Protein AF-A0A4Q3DC47-F1 (afdb_monomer_lite)

pLDDT: mean 79.33, std 19.93, range [39.47, 95.88]

Radius of gyration: 25.11 Å; chains: 1; bounding box: 55×31×74 Å

Sequence (112 aa):
MQLLSSIALAAALVTAPAAFAQTAPQTAPSTAQTAATVSDAEISQFATAAVAAGKINADAAVPAAEKTAKIVEAITATGLTAERFNQIAQAVQADPALEKRVQDAAKQLPAG

Foldseek 3Di:
DDDDDDDDDDDDDDPDPDDDDDDDPPPPPDLQVLLVPQDLLNLLLLLQLVVQLVVLVPDPVRDPVCSVVSSQVSSVVSVHHPVNSVSLVSSLVVDVVSVVSSVVSNVVPPPD

Structure (mmCIF, N/CA/C/O backbone):
data_AF-A0A4Q3DC47-F1
#
_entry.id   AF-A0A4Q3DC47-F1
#
loop_
_atom_site.group_PDB
_atom_site.id
_atom_site.type_symbol
_atom_site.label_atom_id
_atom_site.label_alt_id
_atom_site.label_comp_id
_atom_site.label_asym_id
_atom_site.label_entity_id
_atom_site.label_seq_id
_atom_site.pdbx_PDB_ins_code
_atom_site.Cartn_x
_atom_site.Cartn_y
_atom_site.Cartn_z
_atom_site.occupancy
_atom_site.B_iso_or_equiv
_atom_site.auth_seq_id
_atom_site.auth_comp_id
_atom_site.auth_asym_id
_atom_site.auth_atom_id
_atom_site.pdbx_PDB_model_num
ATOM 1 N N . MET A 1 1 ? 44.159 19.081 42.944 1.00 41.06 1 MET A N 1
ATOM 2 C CA . MET A 1 1 ? 43.505 20.092 43.804 1.00 41.06 1 MET A CA 1
ATOM 3 C C . MET A 1 1 ? 42.129 19.543 44.140 1.00 41.06 1 MET A C 1
ATOM 5 O O . MET A 1 1 ? 41.384 19.275 43.218 1.00 41.06 1 MET A O 1
ATOM 9 N N . GLN A 1 2 ? 41.962 19.001 45.349 1.00 43.03 2 GLN A N 1
ATOM 10 C CA . GLN A 1 2 ? 41.349 19.703 46.495 1.00 43.03 2 GLN A CA 1
ATOM 11 C C . GLN A 1 2 ? 39.818 19.835 46.316 1.00 43.03 2 GLN A C 1
ATOM 13 O O . GLN A 1 2 ? 39.405 20.361 45.299 1.00 43.03 2 GLN A O 1
ATOM 18 N N . LEU A 1 3 ? 38.914 19.405 47.205 1.00 45.34 3 LEU A N 1
ATOM 19 C CA . LEU A 1 3 ? 38.970 18.828 48.555 1.00 45.34 3 LEU A CA 1
ATOM 20 C C . LEU A 1 3 ? 37.663 18.040 48.811 1.00 45.34 3 LEU A C 1
ATOM 22 O O . LEU A 1 3 ? 36.606 18.417 48.324 1.00 45.34 3 LEU A O 1
ATOM 26 N N . LEU A 1 4 ? 37.813 16.970 49.593 1.00 55.62 4 LEU A N 1
ATOM 27 C CA . LEU A 1 4 ? 36.971 16.410 50.659 1.00 55.62 4 LEU A CA 1
ATOM 28 C C . LEU A 1 4 ? 35.467 16.733 50.800 1.00 55.62 4 LEU A C 1
ATOM 30 O O . LEU A 1 4 ? 35.034 17.880 50.763 1.00 55.62 4 LEU A O 1
ATOM 34 N N . SER A 1 5 ? 34.799 15.680 51.292 1.00 47.91 5 SER A N 1
ATOM 35 C CA . SER A 1 5 ? 33.753 15.646 52.334 1.00 47.91 5 SER A CA 1
ATOM 36 C C . SER A 1 5 ? 32.392 15.192 51.809 1.00 47.91 5 SER A C 1
ATOM 38 O O . SER A 1 5 ? 31.704 15.923 51.112 1.00 47.91 5 SER A O 1
ATOM 40 N N . SER A 1 6 ?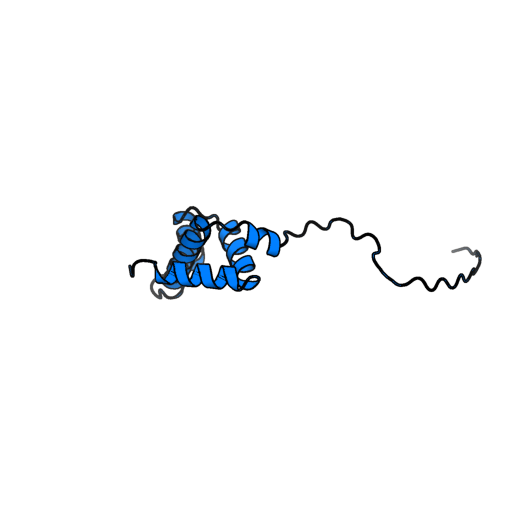 32.068 13.906 51.969 1.00 52.41 6 SER A N 1
ATOM 41 C CA . SER A 1 6 ? 31.398 13.341 53.159 1.00 52.41 6 SER A CA 1
ATOM 42 C C . SER A 1 6 ? 29.947 13.797 53.245 1.00 52.41 6 SER A C 1
ATOM 44 O O . SER A 1 6 ? 29.723 14.980 53.447 1.00 52.41 6 SER A O 1
ATOM 46 N N . ILE A 1 7 ? 28.994 12.861 53.186 1.00 59.59 7 ILE A N 1
ATOM 47 C CA . ILE A 1 7 ? 27.924 12.700 54.187 1.00 59.59 7 ILE A CA 1
ATOM 48 C C . ILE A 1 7 ? 27.174 11.380 53.928 1.00 59.59 7 ILE A C 1
ATOM 50 O O . ILE A 1 7 ? 26.658 11.122 52.847 1.00 59.59 7 ILE A O 1
ATOM 54 N N . ALA A 1 8 ? 27.176 10.578 54.992 1.00 55.00 8 ALA A N 1
ATOM 55 C CA . ALA A 1 8 ? 26.179 9.622 55.462 1.00 55.00 8 ALA A CA 1
ATOM 56 C C . ALA A 1 8 ? 25.547 8.613 54.487 1.00 55.00 8 ALA A C 1
ATOM 58 O O . ALA A 1 8 ? 24.564 8.858 53.795 1.00 55.00 8 ALA A O 1
ATOM 59 N N . LEU A 1 9 ? 26.037 7.387 54.652 1.00 57.25 9 LEU A N 1
ATOM 60 C CA . LEU A 1 9 ? 25.273 6.151 54.592 1.00 57.25 9 LEU A CA 1
ATOM 61 C C . LEU A 1 9 ? 23.987 6.250 55.441 1.00 57.25 9 LEU A C 1
ATOM 63 O O . LEU A 1 9 ? 24.058 6.377 56.662 1.00 57.25 9 LEU A O 1
ATOM 67 N N . ALA A 1 10 ? 22.828 6.103 54.803 1.00 50.91 10 ALA A N 1
ATOM 68 C CA . ALA A 1 10 ? 21.599 5.662 55.454 1.00 50.91 10 ALA A CA 1
ATOM 69 C C . ALA A 1 10 ? 20.956 4.586 54.574 1.00 50.91 10 ALA A C 1
ATOM 71 O O . ALA A 1 10 ? 20.334 4.867 53.552 1.00 50.91 10 ALA A O 1
ATOM 72 N N . ALA A 1 11 ? 21.171 3.330 54.961 1.00 53.75 11 ALA A N 1
ATOM 73 C CA . ALA A 1 11 ? 20.464 2.191 54.410 1.00 53.75 11 ALA A CA 1
ATOM 74 C C . ALA A 1 11 ? 19.005 2.233 54.889 1.00 53.75 11 ALA A C 1
ATOM 76 O O . ALA A 1 11 ? 18.735 2.055 56.075 1.00 53.75 11 ALA A O 1
ATOM 77 N N . ALA A 1 12 ? 18.072 2.431 53.962 1.00 50.44 12 ALA A N 1
ATOM 78 C CA . ALA A 1 12 ? 16.676 2.065 54.148 1.00 50.44 12 ALA A CA 1
ATOM 79 C C . ALA A 1 12 ? 16.366 0.922 53.173 1.00 50.44 12 ALA A C 1
ATOM 81 O O . ALA A 1 12 ? 16.224 1.135 51.970 1.00 50.44 12 ALA A O 1
ATOM 82 N N . LEU A 1 13 ? 16.304 -0.308 53.693 1.00 56.09 13 LEU A N 1
ATOM 83 C CA . LEU A 1 13 ? 15.706 -1.440 52.989 1.00 56.09 13 LEU A CA 1
ATOM 84 C C . LEU A 1 13 ? 14.201 -1.174 52.874 1.00 56.09 13 LEU A C 1
ATOM 86 O O . LEU A 1 13 ? 13.452 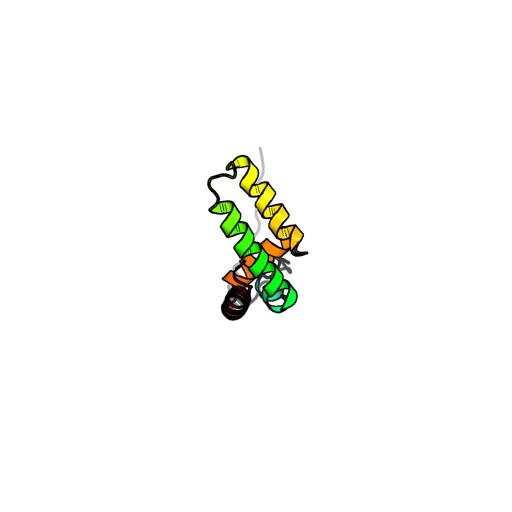-1.407 53.820 1.00 56.09 13 LEU A O 1
ATOM 90 N N . VAL A 1 14 ? 13.762 -0.699 51.711 1.00 55.31 14 VAL A N 1
ATOM 91 C CA . VAL A 1 14 ? 12.359 -0.767 51.304 1.00 55.31 14 VAL A CA 1
ATOM 92 C C . VAL A 1 14 ? 12.253 -1.849 50.233 1.00 55.31 14 VAL A C 1
ATOM 94 O O . VAL A 1 14 ? 12.666 -1.685 49.089 1.00 55.31 14 VAL A O 1
ATOM 97 N N . THR A 1 15 ? 11.737 -3.011 50.619 1.00 58.47 15 THR A N 1
ATOM 98 C CA . THR A 1 15 ? 11.197 -3.984 49.671 1.00 58.47 15 THR A CA 1
ATOM 99 C C . THR A 1 15 ? 9.801 -3.509 49.287 1.00 58.47 15 THR A C 1
ATOM 101 O O . THR A 1 15 ? 8.818 -3.861 49.936 1.00 58.47 15 THR A O 1
ATOM 104 N N . ALA A 1 16 ? 9.717 -2.662 48.264 1.00 43.44 16 ALA A N 1
ATOM 105 C CA . ALA A 1 16 ? 8.465 -2.371 47.576 1.00 43.44 16 ALA A CA 1
ATOM 106 C C . ALA A 1 16 ? 8.424 -3.210 46.289 1.00 43.44 16 ALA A C 1
ATOM 108 O O . ALA A 1 16 ? 9.438 -3.271 45.587 1.00 43.44 16 ALA A O 1
ATOM 109 N N . PRO A 1 17 ? 7.303 -3.875 45.955 1.00 42.59 17 PRO A N 1
ATOM 110 C CA . PRO A 1 17 ? 7.176 -4.517 44.659 1.00 42.59 17 PRO A CA 1
ATOM 111 C C . PRO A 1 17 ? 7.262 -3.433 43.584 1.00 42.59 17 PRO A C 1
ATOM 113 O O . PRO A 1 17 ? 6.530 -2.444 43.612 1.00 42.59 17 PRO A O 1
ATOM 116 N N . ALA A 1 18 ? 8.193 -3.617 42.653 1.00 50.44 18 ALA A N 1
ATOM 117 C CA . ALA A 1 18 ? 8.277 -2.832 41.439 1.00 50.44 18 ALA A CA 1
ATOM 118 C C . ALA A 1 18 ? 6.955 -2.969 40.674 1.00 50.44 18 ALA A C 1
ATOM 120 O O . ALA A 1 18 ? 6.686 -3.997 40.060 1.00 50.44 18 ALA A O 1
ATOM 121 N N . ALA A 1 19 ? 6.124 -1.938 40.720 1.00 53.12 19 ALA A N 1
ATOM 122 C CA . ALA A 1 19 ? 5.001 -1.793 39.817 1.00 53.12 19 ALA A CA 1
ATOM 123 C C . ALA A 1 19 ? 4.780 -0.296 39.584 1.00 53.12 19 ALA A C 1
ATOM 125 O O . ALA A 1 19 ? 4.238 0.408 40.430 1.00 53.12 19 ALA A O 1
ATOM 126 N N . PHE A 1 20 ? 5.236 0.151 38.411 1.00 44.41 20 PHE A N 1
ATOM 127 C CA . PHE A 1 20 ? 4.954 1.446 37.788 1.00 44.41 20 PHE A CA 1
ATOM 128 C C . PHE A 1 20 ? 5.638 2.665 38.423 1.00 44.41 20 PHE A C 1
ATOM 130 O O . PHE A 1 20 ? 5.005 3.586 38.932 1.00 44.41 20 PHE A O 1
ATOM 137 N N . ALA A 1 21 ? 6.966 2.725 38.270 1.00 42.19 21 ALA A N 1
ATOM 138 C CA . ALA A 1 21 ? 7.613 4.016 38.066 1.00 42.19 21 ALA A CA 1
ATOM 139 C C . ALA A 1 21 ? 6.920 4.708 36.882 1.00 42.19 21 ALA A C 1
ATOM 141 O O . ALA A 1 21 ? 6.748 4.097 35.828 1.00 42.19 21 ALA A O 1
ATOM 142 N N . GLN A 1 22 ? 6.491 5.950 37.095 1.00 41.59 22 GLN A N 1
ATOM 143 C CA . GLN A 1 22 ? 5.869 6.822 36.105 1.00 41.59 22 GLN A CA 1
ATOM 144 C C . GLN A 1 22 ? 6.671 6.824 34.799 1.00 41.59 22 GLN A C 1
ATOM 146 O O . GLN A 1 22 ? 7.663 7.539 34.657 1.00 41.59 22 GLN A O 1
ATOM 151 N N . THR A 1 23 ? 6.217 6.051 33.820 1.00 39.47 23 THR A N 1
ATOM 152 C CA . THR A 1 23 ? 6.552 6.289 32.426 1.00 39.47 23 THR A CA 1
ATOM 153 C C . THR A 1 23 ? 5.845 7.580 32.044 1.00 39.47 23 THR A C 1
ATOM 155 O O . THR A 1 23 ? 4.617 7.647 31.998 1.00 39.47 23 THR A O 1
ATOM 158 N N . ALA A 1 24 ? 6.622 8.635 31.799 1.00 43.72 24 ALA A N 1
ATOM 159 C CA . ALA A 1 24 ? 6.160 9.757 30.995 1.00 43.72 24 ALA A CA 1
ATOM 160 C C . ALA A 1 24 ? 5.432 9.209 29.748 1.00 43.72 24 ALA A C 1
ATOM 162 O O . ALA A 1 24 ? 5.849 8.158 29.247 1.00 43.72 24 ALA A O 1
ATOM 163 N N . PRO A 1 25 ? 4.388 9.874 29.217 1.00 44.75 25 PRO A N 1
ATOM 164 C CA . PRO A 1 25 ? 3.837 9.504 27.924 1.00 44.75 25 PRO A CA 1
ATOM 165 C C . PRO A 1 25 ? 4.933 9.701 26.872 1.00 44.75 25 PRO A C 1
ATOM 167 O O . PRO A 1 25 ? 5.128 10.786 26.331 1.00 44.75 25 PRO A O 1
ATOM 170 N N . GLN A 1 26 ? 5.709 8.655 26.609 1.00 43.94 26 GLN A N 1
ATOM 171 C CA . GLN A 1 26 ? 6.448 8.543 25.372 1.00 43.94 26 GLN A CA 1
ATOM 172 C C . GLN A 1 26 ? 5.386 8.253 24.323 1.00 43.94 26 GLN A C 1
ATOM 174 O O . GLN A 1 26 ? 4.969 7.112 24.139 1.00 43.94 26 GLN A O 1
ATOM 179 N N . THR A 1 27 ? 4.910 9.310 23.671 1.00 43.88 27 THR A N 1
ATOM 180 C CA . THR A 1 27 ? 4.070 9.231 22.477 1.00 43.88 27 THR A CA 1
ATOM 181 C C . THR A 1 27 ? 4.918 8.697 21.321 1.00 43.88 27 THR A C 1
ATOM 183 O O . THR A 1 27 ? 5.206 9.399 20.358 1.00 43.88 27 THR A O 1
ATOM 186 N N . ALA A 1 28 ? 5.377 7.451 21.421 1.00 52.81 28 ALA A N 1
ATOM 187 C CA . ALA A 1 28 ? 5.676 6.684 20.229 1.00 52.81 28 ALA A CA 1
ATOM 188 C C . ALA A 1 28 ? 4.329 6.468 19.520 1.00 52.81 28 ALA A C 1
ATOM 190 O O . ALA A 1 28 ? 3.350 6.128 20.198 1.00 52.81 28 ALA A O 1
ATOM 191 N N . PRO A 1 29 ? 4.226 6.687 18.197 1.00 53.94 29 PRO A N 1
ATOM 192 C CA . PRO A 1 29 ? 3.013 6.340 17.476 1.00 53.94 29 PRO A CA 1
ATOM 193 C C . PRO A 1 29 ? 2.739 4.859 17.731 1.00 53.94 29 PRO A C 1
ATOM 195 O O . PRO A 1 29 ? 3.509 3.984 17.339 1.00 53.94 29 PRO A O 1
ATOM 198 N N . SER A 1 30 ? 1.672 4.583 18.478 1.00 61.03 30 SER A N 1
ATOM 199 C CA . SER A 1 30 ? 1.282 3.221 18.801 1.00 61.03 30 SER A CA 1
ATOM 200 C C . SER A 1 30 ? 0.767 2.594 17.511 1.00 61.03 30 SER A C 1
ATOM 202 O O . SER A 1 30 ? -0.313 2.938 17.029 1.00 61.03 30 SER A O 1
ATOM 204 N N . THR A 1 31 ? 1.551 1.695 16.920 1.00 61.47 31 THR A N 1
ATOM 205 C CA . THR A 1 31 ? 1.185 0.940 15.710 1.00 61.47 31 THR A CA 1
ATOM 206 C C . THR A 1 31 ? -0.165 0.234 15.875 1.00 61.47 31 THR A C 1
ATOM 208 O O . THR A 1 31 ? -0.962 0.214 14.941 1.00 61.47 31 THR A O 1
ATOM 211 N N . ALA A 1 32 ? -0.490 -0.209 17.095 1.00 62.25 32 ALA A N 1
ATOM 212 C CA . ALA A 1 32 ? -1.797 -0.758 17.464 1.00 62.25 32 ALA A CA 1
ATOM 213 C C . ALA A 1 32 ? -2.962 0.247 17.321 1.00 62.25 32 ALA A C 1
ATOM 215 O O . ALA A 1 32 ? -4.051 -0.112 16.883 1.00 62.25 32 ALA A O 1
ATOM 216 N N . GLN A 1 33 ? -2.740 1.527 17.629 1.00 67.06 33 GLN A N 1
ATOM 217 C CA . GLN A 1 33 ? -3.745 2.584 17.459 1.00 67.06 33 GLN A CA 1
ATOM 218 C C . GLN A 1 33 ? -3.889 2.996 15.984 1.00 67.06 33 GLN A C 1
ATOM 220 O O . GLN A 1 33 ? -4.957 3.423 15.547 1.00 67.06 33 GLN A O 1
ATOM 225 N N . THR A 1 34 ? -2.831 2.809 15.190 1.00 74.75 34 THR A N 1
ATOM 226 C CA . THR A 1 34 ? -2.891 2.981 13.734 1.00 74.75 34 THR A CA 1
ATOM 227 C C . THR A 1 34 ? -3.698 1.855 13.090 1.00 74.75 34 THR A C 1
ATOM 229 O O . THR A 1 34 ? -4.577 2.149 12.290 1.00 74.75 34 THR A O 1
ATOM 232 N N . ALA A 1 35 ? -3.488 0.597 13.497 1.00 72.88 35 ALA A N 1
ATOM 233 C CA . ALA A 1 35 ? -4.267 -0.552 13.024 1.00 72.88 35 ALA A CA 1
ATOM 234 C C . ALA A 1 35 ? -5.776 -0.375 13.266 1.00 72.88 35 ALA A C 1
ATOM 236 O O . ALA A 1 35 ? -6.579 -0.571 12.355 1.00 72.88 35 ALA A O 1
ATOM 237 N N . ALA A 1 36 ? -6.153 0.107 14.455 1.00 76.31 36 ALA A N 1
ATOM 238 C CA . ALA A 1 36 ? -7.546 0.376 14.813 1.00 76.31 36 ALA A CA 1
ATOM 239 C C . ALA A 1 36 ? -8.203 1.513 14.005 1.00 76.31 36 ALA A C 1
ATOM 241 O O . ALA A 1 36 ? -9.428 1.610 13.975 1.00 76.31 36 ALA A O 1
ATOM 242 N N . THR A 1 37 ? -7.412 2.382 13.366 1.00 86.25 37 THR A N 1
ATOM 243 C CA . THR A 1 37 ? -7.908 3.534 12.594 1.00 86.25 37 THR A CA 1
ATOM 244 C C . THR A 1 37 ? -7.812 3.345 11.081 1.00 86.25 37 THR A C 1
ATOM 246 O O . THR A 1 37 ? -8.210 4.247 10.350 1.00 86.25 37 THR A O 1
ATOM 249 N N . VAL A 1 38 ? -7.319 2.199 10.587 1.00 92.88 38 VAL A N 1
ATOM 250 C CA . VAL A 1 38 ? -7.297 1.918 9.143 1.00 92.88 38 VAL A CA 1
ATOM 251 C C . VAL A 1 38 ? -8.711 1.605 8.645 1.00 92.88 38 VAL A C 1
ATOM 253 O O . VAL A 1 38 ? -9.331 0.609 9.031 1.00 92.88 38 VAL A O 1
ATOM 256 N N . SER A 1 39 ? -9.212 2.459 7.757 1.00 93.62 39 SER A N 1
ATOM 257 C CA . SER A 1 39 ? -10.510 2.308 7.094 1.00 93.62 39 SER A CA 1
ATOM 258 C C . SER A 1 39 ? -10.467 1.311 5.926 1.00 93.62 39 SER A C 1
ATOM 260 O O . SER A 1 39 ? -9.413 1.060 5.346 1.00 93.62 39 SER A O 1
ATOM 262 N N . ASP A 1 40 ? -11.620 0.769 5.516 1.00 91.56 40 ASP A N 1
ATOM 263 C CA . ASP A 1 40 ? -11.703 -0.125 4.346 1.00 91.56 40 ASP A CA 1
ATOM 264 C C . ASP A 1 40 ? -11.229 0.542 3.044 1.00 91.56 40 ASP A C 1
ATOM 266 O O . ASP A 1 40 ? -10.627 -0.111 2.191 1.00 91.56 40 ASP A O 1
ATOM 270 N N . ALA A 1 41 ? -11.438 1.857 2.909 1.00 93.62 41 ALA A N 1
ATOM 271 C CA . ALA A 1 41 ? -10.917 2.627 1.783 1.00 93.62 41 ALA A CA 1
ATOM 272 C C . ALA A 1 41 ? -9.381 2.609 1.760 1.00 93.62 41 ALA A C 1
ATOM 274 O O . ALA A 1 41 ? -8.787 2.293 0.731 1.00 93.62 41 ALA A O 1
ATOM 275 N N . GLU A 1 42 ? -8.737 2.872 2.899 1.00 95.19 42 GLU A N 1
ATOM 276 C CA . GLU A 1 42 ? -7.278 2.812 3.021 1.00 95.19 42 GLU A CA 1
ATOM 277 C C . GLU A 1 42 ? -6.737 1.397 2.804 1.00 95.19 42 GLU A C 1
ATOM 279 O O . GLU A 1 42 ? -5.674 1.243 2.213 1.00 95.19 42 GLU A O 1
ATOM 284 N N . ILE A 1 43 ? -7.473 0.361 3.216 1.00 94.94 43 ILE A N 1
ATOM 285 C CA . ILE A 1 43 ? -7.121 -1.042 2.948 1.00 94.94 43 ILE A CA 1
ATOM 286 C C . ILE A 1 43 ? -7.120 -1.318 1.445 1.00 94.94 43 ILE A C 1
ATOM 288 O O . ILE A 1 43 ? -6.159 -1.886 0.927 1.00 94.94 43 ILE A O 1
ATOM 292 N N . SER A 1 44 ? -8.159 -0.883 0.727 1.00 94.44 44 SER A N 1
ATOM 293 C CA . SER A 1 44 ? -8.235 -1.048 -0.728 1.00 94.44 44 SER A CA 1
ATOM 294 C C . SER A 1 44 ? -7.144 -0.253 -1.451 1.00 94.44 44 SER A C 1
ATOM 296 O O . SER A 1 44 ? -6.526 -0.762 -2.389 1.00 94.44 44 SER A O 1
ATOM 298 N N . GLN A 1 45 ? -6.882 0.986 -1.024 1.00 95.56 45 GLN A N 1
ATOM 299 C CA . GLN A 1 45 ? -5.820 1.825 -1.587 1.00 95.56 45 GLN A CA 1
ATOM 300 C C . GLN A 1 45 ? -4.440 1.214 -1.326 1.00 95.56 45 GLN A C 1
ATOM 302 O O . GLN A 1 45 ? -3.628 1.114 -2.242 1.00 95.56 45 GLN A O 1
ATOM 307 N N . PHE A 1 46 ? -4.199 0.724 -0.108 1.00 95.88 46 PHE A N 1
ATOM 308 C CA . PHE A 1 46 ? -2.956 0.065 0.276 1.00 95.88 46 PHE A CA 1
ATOM 309 C C . PHE A 1 46 ? -2.729 -1.212 -0.532 1.00 95.88 46 PHE A C 1
ATOM 311 O O . PHE A 1 46 ? -1.648 -1.395 -1.086 1.00 95.88 46 PHE A O 1
ATOM 318 N N . ALA A 1 47 ? -3.748 -2.067 -0.662 1.00 94.75 47 ALA A N 1
ATOM 319 C CA . ALA A 1 47 ? -3.673 -3.275 -1.478 1.00 94.75 47 ALA A CA 1
ATOM 320 C C . ALA A 1 47 ? -3.355 -2.943 -2.947 1.00 94.75 47 ALA A C 1
ATOM 322 O O . ALA A 1 47 ? -2.461 -3.547 -3.541 1.00 94.75 47 ALA A O 1
ATOM 323 N N . THR A 1 48 ? -4.025 -1.933 -3.514 1.00 94.62 48 THR A N 1
ATOM 324 C CA . THR A 1 48 ? -3.773 -1.461 -4.887 1.00 94.62 48 THR A CA 1
ATOM 325 C C . THR A 1 48 ? -2.333 -0.969 -5.051 1.00 94.62 48 THR A C 1
ATOM 327 O O . THR A 1 48 ? -1.633 -1.383 -5.978 1.00 94.62 48 THR A O 1
ATOM 330 N N . ALA A 1 49 ? -1.866 -0.127 -4.126 1.00 95.31 49 ALA A N 1
ATOM 331 C CA . ALA A 1 49 ? -0.515 0.420 -4.134 1.00 95.31 49 ALA A CA 1
ATOM 332 C C . ALA A 1 49 ? 0.548 -0.675 -3.968 1.00 95.31 49 ALA A C 1
ATOM 334 O O . ALA A 1 49 ? 1.556 -0.654 -4.668 1.00 95.31 49 ALA A O 1
ATOM 335 N N . ALA A 1 50 ? 0.318 -1.664 -3.100 1.00 93.38 50 ALA A N 1
ATOM 336 C CA . ALA A 1 50 ? 1.231 -2.784 -2.889 1.00 93.38 50 ALA A CA 1
ATOM 337 C C . ALA A 1 50 ? 1.372 -3.653 -4.149 1.00 93.38 50 ALA A C 1
ATOM 339 O O . ALA A 1 50 ? 2.488 -4.021 -4.521 1.00 93.38 50 ALA A O 1
ATOM 340 N N . VAL A 1 51 ? 0.266 -3.928 -4.852 1.00 92.94 51 VAL A N 1
ATOM 341 C CA . VAL A 1 51 ? 0.295 -4.646 -6.137 1.00 92.94 51 VAL A CA 1
ATOM 342 C C . VAL A 1 51 ? 1.050 -3.839 -7.194 1.00 92.94 51 VAL A C 1
ATOM 344 O O . VAL A 1 51 ? 1.920 -4.386 -7.873 1.00 92.94 51 VAL A O 1
ATOM 347 N N . ALA A 1 52 ? 0.772 -2.539 -7.323 1.00 93.50 52 ALA A N 1
ATOM 348 C CA . ALA A 1 52 ? 1.462 -1.673 -8.279 1.00 93.50 52 ALA A CA 1
ATOM 349 C C . ALA A 1 52 ? 2.968 -1.566 -7.979 1.00 93.50 52 ALA A C 1
ATOM 351 O O . ALA A 1 52 ? 3.796 -1.740 -8.875 1.00 93.50 52 ALA A O 1
ATOM 352 N N . ALA A 1 53 ? 3.337 -1.369 -6.712 1.00 93.12 53 ALA A N 1
ATOM 353 C CA . ALA A 1 53 ? 4.723 -1.342 -6.262 1.00 93.12 53 ALA A CA 1
ATOM 354 C C . ALA A 1 53 ? 5.439 -2.675 -6.524 1.00 93.12 53 ALA A C 1
ATOM 356 O O . ALA A 1 53 ? 6.597 -2.684 -6.942 1.00 93.12 53 ALA A O 1
ATOM 357 N N . GLY A 1 54 ? 4.754 -3.805 -6.318 1.00 92.44 54 GLY A N 1
ATOM 358 C CA . GLY A 1 54 ? 5.256 -5.137 -6.651 1.00 92.44 54 GLY A CA 1
ATOM 359 C C . GLY A 1 54 ? 5.516 -5.305 -8.149 1.00 92.44 54 GLY A C 1
ATOM 360 O O . GLY A 1 54 ? 6.594 -5.758 -8.531 1.00 92.44 54 GLY A O 1
ATOM 361 N N . LYS A 1 55 ? 4.579 -4.864 -9.001 1.00 93.38 55 LYS A N 1
ATOM 362 C CA . LYS A 1 55 ? 4.736 -4.869 -10.465 1.00 93.38 55 LYS A CA 1
ATOM 363 C C . LYS A 1 55 ? 5.940 -4.031 -10.907 1.00 93.38 55 LYS A C 1
ATOM 365 O O . LYS A 1 55 ? 6.770 -4.529 -11.656 1.00 93.38 55 LYS A O 1
ATOM 370 N N . ILE A 1 56 ? 6.087 -2.809 -10.391 1.00 95.12 56 ILE A N 1
ATOM 371 C CA . ILE A 1 56 ? 7.228 -1.924 -10.698 1.00 95.12 56 ILE A CA 1
ATOM 372 C C . ILE A 1 56 ? 8.554 -2.539 -10.229 1.00 95.12 56 ILE A C 1
ATOM 374 O O . ILE A 1 56 ? 9.565 -2.460 -10.926 1.00 95.12 56 ILE A O 1
ATOM 378 N N . ASN A 1 57 ? 8.564 -3.174 -9.055 1.00 93.12 57 ASN A N 1
ATOM 379 C CA . ASN A 1 57 ? 9.752 -3.862 -8.554 1.00 93.12 57 ASN A CA 1
ATOM 380 C C . ASN A 1 57 ? 10.141 -5.064 -9.419 1.00 93.12 57 ASN A C 1
ATOM 382 O O . ASN A 1 57 ? 11.333 -5.264 -9.663 1.00 93.12 57 ASN A O 1
ATOM 386 N N . ALA A 1 58 ? 9.163 -5.834 -9.895 1.00 94.62 58 ALA A N 1
ATOM 387 C CA . ALA A 1 58 ? 9.380 -6.983 -10.770 1.00 94.62 58 ALA A CA 1
ATOM 388 C C . ALA A 1 58 ? 9.701 -6.589 -12.222 1.00 94.62 58 ALA A C 1
ATOM 390 O O . ALA A 1 58 ? 10.287 -7.388 -12.951 1.00 94.62 58 ALA A O 1
ATOM 391 N N . ASP A 1 59 ? 9.354 -5.371 -12.643 1.00 95.00 59 ASP A N 1
ATOM 392 C CA . ASP A 1 59 ? 9.618 -4.885 -13.992 1.00 95.00 59 ASP A CA 1
ATOM 393 C C . ASP A 1 59 ? 11.129 -4.699 -14.222 1.00 95.00 59 ASP A C 1
ATOM 395 O O . ASP A 1 59 ? 11.802 -3.895 -13.565 1.00 95.00 59 ASP A O 1
ATOM 399 N N . ALA A 1 60 ? 11.681 -5.480 -15.151 1.00 94.06 60 ALA A N 1
ATOM 400 C CA . ALA A 1 60 ? 13.084 -5.413 -15.547 1.00 94.06 60 ALA A CA 1
ATOM 401 C C . ALA A 1 60 ? 13.372 -4.258 -16.522 1.00 94.06 60 ALA A C 1
ATOM 403 O O . ALA A 1 60 ?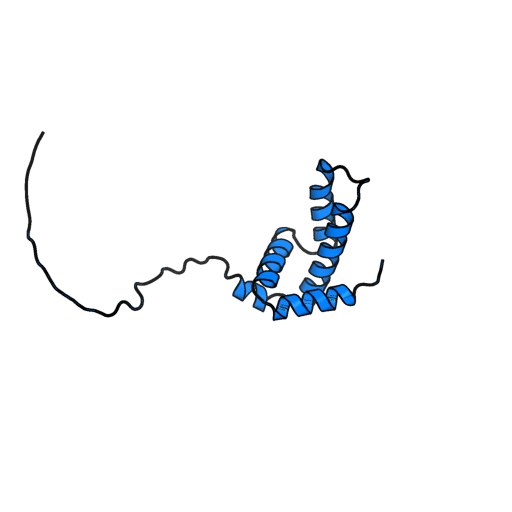 14.530 -3.875 -16.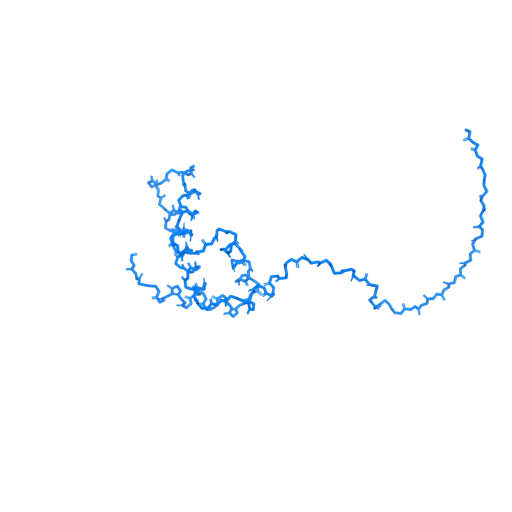674 1.00 94.06 60 ALA A O 1
ATOM 404 N N . ALA A 1 61 ? 12.344 -3.696 -17.166 1.00 95.31 61 ALA A N 1
ATOM 405 C CA . ALA A 1 61 ? 12.477 -2.547 -18.054 1.00 95.31 61 ALA A CA 1
ATOM 406 C C . ALA A 1 61 ? 12.611 -1.224 -17.284 1.00 95.31 61 ALA A C 1
ATOM 408 O O . ALA A 1 61 ? 13.114 -0.247 -17.836 1.00 95.31 61 ALA A O 1
ATOM 409 N N . VAL A 1 62 ? 12.195 -1.180 -16.011 1.00 93.56 62 VAL A N 1
ATOM 410 C CA . VAL A 1 62 ? 12.371 -0.003 -15.151 1.00 93.56 62 VAL A CA 1
ATOM 411 C C . VAL A 1 62 ? 13.773 -0.023 -14.527 1.00 93.56 62 VAL A C 1
ATOM 413 O O . VAL A 1 62 ? 14.092 -0.953 -13.778 1.00 93.56 62 VAL A O 1
ATOM 416 N N . PRO A 1 63 ? 14.614 1.003 -14.758 1.00 95.06 63 PRO A N 1
ATOM 417 C CA . PRO A 1 63 ? 15.919 1.104 -14.112 1.00 95.06 63 PRO A CA 1
ATOM 418 C C . PRO A 1 63 ? 15.793 1.147 -12.588 1.00 95.06 63 PRO A C 1
ATOM 420 O O . PRO A 1 63 ? 14.913 1.817 -12.051 1.00 95.06 63 PRO A O 1
ATOM 423 N N . ALA A 1 64 ? 16.707 0.490 -11.868 1.00 91.44 64 ALA A N 1
ATOM 424 C CA . ALA A 1 64 ? 16.663 0.425 -10.402 1.00 91.44 64 ALA A CA 1
ATOM 425 C C . ALA A 1 64 ? 16.619 1.814 -9.734 1.00 91.44 64 ALA A C 1
ATOM 427 O O . ALA A 1 64 ? 15.917 1.995 -8.744 1.00 91.44 64 ALA A O 1
ATOM 428 N N . ALA A 1 65 ? 17.311 2.801 -10.315 1.00 93.38 65 ALA A N 1
ATOM 429 C CA . ALA A 1 65 ? 17.302 4.186 -9.845 1.00 93.38 65 ALA A CA 1
ATOM 430 C C . ALA A 1 65 ? 15.922 4.867 -9.964 1.00 93.38 65 ALA A C 1
ATOM 432 O O . ALA A 1 65 ? 15.616 5.768 -9.188 1.00 93.38 65 ALA A O 1
ATOM 433 N N . GLU A 1 66 ? 15.076 4.428 -10.900 1.00 94.12 66 GLU A N 1
ATOM 434 C CA . GLU A 1 66 ? 13.740 4.988 -11.136 1.00 94.12 66 GLU A CA 1
ATOM 435 C C . GLU A 1 66 ? 12.636 4.242 -10.376 1.00 94.12 66 GLU A C 1
ATOM 437 O O . GLU A 1 66 ? 11.565 4.804 -10.140 1.00 94.12 66 GLU A O 1
ATOM 442 N N . LYS A 1 67 ? 12.884 2.993 -9.953 1.00 93.81 67 LYS A N 1
ATOM 443 C CA . LYS A 1 67 ? 11.882 2.151 -9.276 1.00 93.81 67 LYS A CA 1
ATOM 444 C C . LYS A 1 67 ? 11.298 2.828 -8.048 1.00 93.81 67 LYS A C 1
ATOM 446 O O . LYS A 1 67 ? 10.081 2.897 -7.922 1.00 93.81 67 LYS A O 1
ATOM 451 N N . THR A 1 68 ? 12.144 3.371 -7.175 1.00 93.38 68 THR A N 1
ATOM 452 C CA . THR A 1 68 ? 11.687 4.038 -5.948 1.00 93.38 68 THR A CA 1
ATOM 453 C C . THR A 1 68 ? 10.753 5.206 -6.257 1.00 93.38 68 THR A C 1
ATOM 455 O O . THR A 1 68 ? 9.698 5.314 -5.638 1.00 93.38 68 THR A O 1
ATOM 458 N N . ALA A 1 69 ? 11.094 6.044 -7.242 1.00 95.00 69 ALA A N 1
ATOM 459 C CA . ALA A 1 69 ? 10.255 7.173 -7.637 1.00 95.00 69 ALA A CA 1
ATOM 460 C C . ALA A 1 69 ? 8.899 6.700 -8.185 1.00 95.00 69 ALA A C 1
ATOM 462 O O . ALA A 1 69 ? 7.860 7.186 -7.743 1.00 95.00 69 ALA A O 1
ATOM 463 N N . LYS A 1 70 ? 8.899 5.686 -9.060 1.00 95.31 70 LYS A N 1
ATOM 464 C CA . LYS A 1 70 ? 7.664 5.110 -9.611 1.00 95.31 70 LYS A CA 1
ATOM 465 C C . LYS A 1 70 ? 6.797 4.418 -8.562 1.00 95.31 70 LYS A C 1
ATOM 467 O O . LYS A 1 70 ? 5.578 4.480 -8.646 1.00 95.31 70 LYS A O 1
ATOM 472 N N . ILE A 1 71 ? 7.397 3.771 -7.563 1.00 94.62 71 ILE A N 1
ATOM 473 C CA . ILE A 1 71 ? 6.658 3.169 -6.444 1.00 94.62 71 ILE A CA 1
ATOM 474 C C . ILE A 1 71 ? 5.967 4.255 -5.621 1.00 94.62 71 ILE A C 1
ATOM 476 O O . ILE A 1 71 ? 4.791 4.114 -5.297 1.00 94.62 71 ILE A O 1
ATOM 480 N N . VAL A 1 72 ? 6.672 5.346 -5.302 1.00 94.69 72 VAL A N 1
ATOM 481 C CA . VAL A 1 72 ? 6.081 6.477 -4.573 1.00 94.69 72 VAL A CA 1
ATOM 482 C C . VAL A 1 72 ? 4.939 7.099 -5.375 1.00 94.69 72 VAL A C 1
ATOM 484 O O . VAL A 1 72 ? 3.884 7.353 -4.804 1.00 94.69 72 VAL A O 1
ATOM 487 N N . GLU A 1 73 ? 5.109 7.276 -6.685 1.00 95.12 73 GLU A N 1
ATOM 488 C CA . GLU A 1 73 ? 4.052 7.755 -7.583 1.00 95.12 73 GLU A CA 1
ATOM 489 C C . GLU A 1 73 ? 2.845 6.805 -7.622 1.00 95.12 73 GLU A C 1
ATOM 491 O O . GLU A 1 73 ? 1.702 7.242 -7.527 1.00 95.12 73 GLU A O 1
ATOM 496 N N . ALA A 1 74 ? 3.079 5.493 -7.692 1.00 94.69 74 ALA A N 1
ATOM 497 C CA . ALA A 1 74 ? 2.010 4.500 -7.652 1.00 94.69 74 ALA A CA 1
ATOM 498 C C . ALA A 1 74 ? 1.248 4.521 -6.319 1.00 94.69 74 ALA A C 1
ATOM 500 O O . ALA A 1 74 ? 0.029 4.363 -6.312 1.00 94.69 74 ALA A O 1
ATOM 501 N N . ILE A 1 75 ? 1.940 4.748 -5.197 1.00 94.25 75 ILE A N 1
ATOM 502 C CA . ILE A 1 75 ? 1.305 4.933 -3.887 1.00 94.25 75 ILE A CA 1
ATOM 503 C C . ILE A 1 75 ? 0.437 6.196 -3.903 1.00 94.25 75 ILE A C 1
ATOM 505 O O . ILE A 1 75 ? -0.749 6.117 -3.578 1.00 94.25 75 ILE A O 1
ATOM 509 N N . THR A 1 76 ? 0.978 7.341 -4.331 1.00 94.25 76 THR A N 1
ATOM 510 C CA . THR A 1 76 ? 0.235 8.613 -4.332 1.00 94.25 76 THR A CA 1
ATOM 511 C C . THR A 1 76 ? -0.934 8.633 -5.307 1.00 94.25 76 THR A C 1
ATOM 513 O O . THR A 1 76 ? -1.960 9.242 -5.004 1.00 94.25 76 THR A O 1
ATOM 516 N N . ALA A 1 77 ? -0.851 7.898 -6.417 1.00 94.81 77 ALA A N 1
ATOM 517 C CA . ALA A 1 77 ? -1.947 7.726 -7.367 1.00 94.81 77 ALA A CA 1
ATOM 518 C C . ALA A 1 77 ? -3.187 7.045 -6.755 1.00 94.81 77 ALA A C 1
ATOM 520 O O . ALA A 1 77 ? -4.298 7.251 -7.237 1.00 94.81 77 ALA A O 1
ATOM 521 N N . THR A 1 78 ? -3.028 6.270 -5.674 1.00 93.25 78 THR A N 1
ATOM 522 C CA . THR A 1 78 ? -4.164 5.668 -4.947 1.00 93.25 78 THR A CA 1
ATOM 523 C C . THR A 1 78 ? -4.855 6.634 -3.981 1.00 93.25 78 THR A C 1
ATOM 525 O O . THR A 1 78 ? -5.890 6.293 -3.414 1.00 93.25 78 THR A O 1
ATOM 528 N N . GLY A 1 79 ? -4.303 7.834 -3.780 1.00 92.88 79 GLY A N 1
ATOM 529 C CA . GLY A 1 79 ? -4.757 8.789 -2.766 1.00 92.88 79 GLY A CA 1
ATOM 530 C C . GLY A 1 79 ? -4.090 8.612 -1.398 1.00 92.88 79 GLY A C 1
ATOM 531 O O . GLY A 1 79 ? -4.341 9.413 -0.498 1.00 92.88 79 GLY A O 1
ATOM 532 N N . LEU A 1 80 ? -3.210 7.616 -1.236 1.00 95.00 80 LEU A N 1
ATOM 533 C CA . LEU A 1 80 ? -2.380 7.457 -0.042 1.00 95.00 80 LEU A CA 1
ATOM 534 C C . LEU A 1 80 ? -1.110 8.301 -0.119 1.00 95.00 80 LEU A C 1
ATOM 536 O O . LEU A 1 80 ? -0.470 8.416 -1.157 1.00 95.00 80 LEU A O 1
ATOM 540 N N . THR A 1 81 ? -0.661 8.820 1.019 1.00 94.75 81 THR A N 1
ATOM 541 C CA . THR A 1 81 ? 0.713 9.322 1.130 1.00 94.75 81 THR A CA 1
ATOM 542 C C . THR A 1 81 ? 1.683 8.157 1.341 1.00 94.75 81 THR A C 1
ATOM 544 O O . THR A 1 81 ? 1.315 7.118 1.893 1.00 94.75 81 THR A O 1
ATOM 547 N N . ALA A 1 82 ? 2.952 8.332 0.959 1.00 91.69 82 ALA A N 1
ATOM 548 C CA . ALA A 1 82 ? 3.994 7.334 1.227 1.00 91.69 82 ALA A CA 1
ATOM 549 C C . ALA A 1 82 ? 4.157 7.050 2.732 1.00 91.69 82 ALA A C 1
ATOM 551 O O . ALA A 1 82 ? 4.347 5.905 3.139 1.00 91.69 82 ALA A O 1
ATOM 552 N N . GLU A 1 83 ? 4.021 8.082 3.571 1.00 92.31 83 GLU A N 1
ATOM 553 C CA . GLU A 1 83 ? 4.022 7.921 5.026 1.00 92.31 83 GLU A CA 1
ATOM 554 C C . GLU A 1 83 ? 2.854 7.042 5.486 1.00 92.31 83 GLU A C 1
ATOM 556 O O . GLU A 1 83 ? 3.063 6.087 6.237 1.00 92.31 83 GLU A O 1
ATOM 561 N N . ARG A 1 84 ? 1.637 7.307 4.991 1.00 94.00 84 ARG A N 1
ATOM 562 C CA . ARG A 1 84 ? 0.456 6.539 5.383 1.00 94.00 84 ARG A CA 1
ATOM 563 C C . ARG A 1 84 ? 0.538 5.091 4.916 1.00 94.00 84 ARG A C 1
ATOM 565 O O . ARG A 1 84 ? 0.210 4.191 5.683 1.00 94.00 84 ARG A O 1
ATOM 572 N N . PHE A 1 85 ? 1.051 4.857 3.711 1.00 94.69 85 PHE A N 1
ATOM 573 C CA . PHE A 1 85 ? 1.341 3.513 3.221 1.00 94.69 85 PHE A CA 1
ATOM 574 C C . PHE A 1 85 ? 2.287 2.762 4.170 1.00 94.69 85 PHE A C 1
ATOM 576 O O . PHE A 1 85 ? 1.976 1.653 4.591 1.00 94.69 85 PHE A O 1
ATOM 583 N N . ASN A 1 86 ? 3.396 3.379 4.593 1.00 93.00 86 ASN A N 1
ATOM 584 C CA . ASN A 1 86 ? 4.344 2.752 5.522 1.00 93.00 86 ASN A CA 1
ATOM 585 C C . ASN A 1 86 ? 3.751 2.511 6.921 1.00 93.00 86 ASN A C 1
ATOM 587 O O . ASN A 1 86 ? 4.080 1.519 7.573 1.00 93.00 86 ASN A O 1
ATOM 591 N N . GLN A 1 87 ? 2.881 3.402 7.401 1.00 93.06 87 GLN A N 1
ATOM 592 C CA . GLN A 1 87 ? 2.154 3.209 8.658 1.00 93.06 87 GLN A CA 1
ATOM 593 C C . GLN A 1 87 ? 1.196 2.017 8.576 1.00 93.06 87 GLN A C 1
ATOM 595 O O . GLN A 1 87 ? 1.189 1.179 9.476 1.00 93.06 87 GLN A O 1
ATOM 600 N N . ILE A 1 88 ? 0.427 1.913 7.487 1.00 93.50 88 ILE A N 1
ATOM 601 C CA . ILE A 1 88 ? -0.472 0.780 7.248 1.00 93.50 88 ILE A CA 1
ATOM 602 C C . ILE A 1 88 ? 0.345 -0.505 7.091 1.00 93.50 88 ILE A C 1
ATOM 604 O O . ILE A 1 88 ? -0.008 -1.505 7.699 1.00 93.50 88 ILE A O 1
ATOM 608 N N . ALA A 1 89 ? 1.478 -0.482 6.384 1.00 92.81 89 ALA A N 1
ATOM 609 C CA . ALA A 1 89 ? 2.356 -1.644 6.246 1.00 92.81 89 ALA A CA 1
ATOM 610 C C . ALA A 1 89 ? 2.858 -2.173 7.601 1.00 92.81 89 ALA A C 1
ATOM 612 O O . ALA A 1 89 ? 2.909 -3.383 7.812 1.00 92.81 89 ALA A O 1
ATOM 613 N N . GLN A 1 90 ? 3.212 -1.280 8.529 1.00 93.31 90 GLN A N 1
ATOM 614 C CA . GLN A 1 90 ? 3.596 -1.661 9.891 1.00 93.31 90 GLN A CA 1
ATOM 615 C C . GLN A 1 90 ? 2.401 -2.159 10.710 1.00 93.31 90 GLN A C 1
ATOM 617 O O . GLN A 1 90 ? 2.525 -3.139 11.440 1.00 93.31 90 GLN A O 1
ATOM 622 N N . ALA A 1 91 ? 1.240 -1.513 10.580 1.00 92.56 91 ALA A N 1
ATOM 623 C CA . ALA A 1 91 ? 0.013 -1.939 11.245 1.00 92.56 91 ALA A CA 1
ATOM 624 C C . ALA A 1 91 ? -0.434 -3.333 10.778 1.00 92.56 91 ALA A C 1
ATOM 626 O O . ALA A 1 91 ? -0.790 -4.163 11.604 1.00 92.56 91 ALA A O 1
ATOM 627 N N . VAL A 1 92 ? -0.346 -3.613 9.476 1.00 92.94 92 VAL A N 1
ATOM 628 C CA . VAL A 1 92 ? -0.638 -4.917 8.866 1.00 92.94 92 VAL A CA 1
ATOM 629 C C . VAL A 1 92 ? 0.265 -6.007 9.440 1.00 92.94 92 VAL A C 1
ATOM 631 O O . VAL A 1 92 ? -0.223 -7.073 9.789 1.00 92.94 92 VAL A O 1
ATOM 634 N N . GLN A 1 93 ? 1.562 -5.733 9.601 1.00 91.19 93 GLN A N 1
ATOM 635 C CA . GLN A 1 93 ? 2.499 -6.685 10.214 1.00 91.19 93 GLN A CA 1
ATOM 636 C C . GLN A 1 93 ? 2.219 -6.925 11.706 1.00 91.19 93 GLN A C 1
ATOM 638 O O . GLN A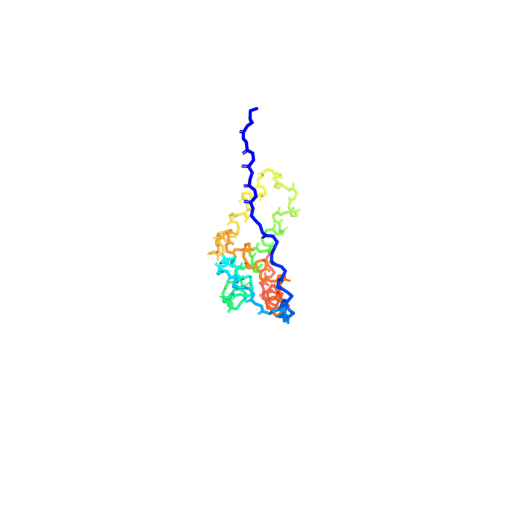 1 93 ? 2.525 -7.995 12.226 1.00 91.19 93 GLN A O 1
ATOM 643 N N . ALA A 1 94 ? 1.666 -5.930 12.403 1.00 89.62 94 ALA A N 1
ATOM 644 C CA . ALA A 1 94 ? 1.356 -6.011 13.828 1.00 89.62 94 ALA A CA 1
ATOM 645 C C . ALA A 1 94 ? -0.039 -6.594 14.126 1.00 89.62 94 ALA A C 1
ATOM 647 O O . ALA A 1 94 ? -0.273 -7.047 15.246 1.00 89.62 94 ALA A O 1
ATOM 648 N N . ASP A 1 95 ? -0.958 -6.582 13.155 1.00 91.81 95 ASP A N 1
ATOM 649 C CA . ASP A 1 95 ? -2.353 -6.999 13.314 1.00 91.81 95 ASP A CA 1
ATOM 650 C C . ASP A 1 95 ? -2.763 -8.042 12.247 1.00 91.81 95 ASP A C 1
ATOM 652 O O . ASP A 1 95 ? -3.078 -7.690 11.104 1.00 91.81 95 ASP A O 1
ATOM 656 N N . PRO A 1 96 ? -2.850 -9.333 12.624 1.00 91.31 96 PRO A N 1
ATOM 657 C CA . PRO A 1 96 ? -3.268 -10.408 11.723 1.00 91.31 96 PRO A CA 1
ATOM 658 C C . PRO A 1 96 ? -4.685 -10.251 11.148 1.00 91.31 96 PRO A C 1
ATOM 660 O O . PRO A 1 96 ? -4.988 -10.796 10.083 1.00 91.31 96 PRO A O 1
ATOM 663 N N . ALA A 1 97 ? -5.588 -9.552 11.846 1.00 91.94 97 ALA A N 1
ATOM 664 C CA . ALA A 1 97 ? -6.935 -9.301 11.341 1.00 91.94 97 ALA A CA 1
ATOM 665 C C . ALA A 1 97 ? -6.903 -8.252 10.223 1.00 91.94 97 ALA A C 1
ATOM 667 O O . ALA A 1 97 ? -7.560 -8.425 9.193 1.00 91.94 97 ALA A O 1
ATOM 668 N N . LEU A 1 98 ? -6.097 -7.201 10.393 1.00 92.38 98 LEU A N 1
ATOM 669 C CA . LEU A 1 98 ? -5.856 -6.213 9.346 1.00 92.38 98 LEU A CA 1
ATOM 670 C C . LEU A 1 98 ? -5.149 -6.840 8.137 1.00 92.38 98 LEU A C 1
ATOM 672 O O . LEU A 1 98 ? -5.543 -6.577 7.001 1.00 92.38 98 LEU A O 1
ATOM 676 N N . GLU A 1 99 ? -4.172 -7.721 8.369 1.00 93.56 99 GLU A N 1
ATOM 677 C CA . GLU A 1 99 ? -3.504 -8.475 7.306 1.00 93.56 99 GLU A CA 1
ATOM 678 C C . GLU A 1 99 ? -4.500 -9.269 6.453 1.00 93.56 99 GLU A C 1
ATOM 680 O O . GLU A 1 99 ? -4.478 -9.162 5.225 1.00 93.56 99 GLU A O 1
ATOM 685 N N . LYS A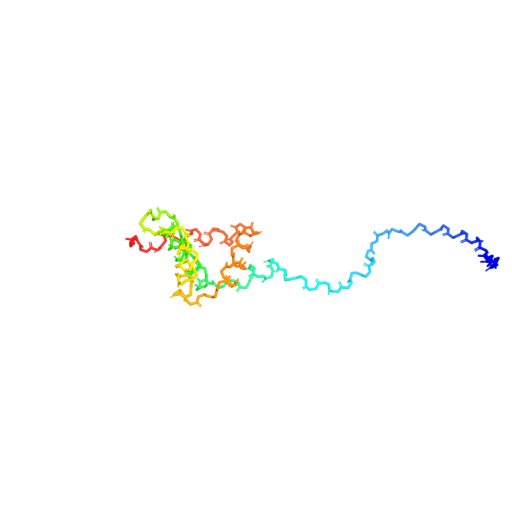 1 100 ? -5.432 -10.002 7.080 1.00 94.38 100 LYS A N 1
ATOM 686 C CA . LYS A 1 100 ? -6.487 -10.710 6.341 1.00 94.38 100 LYS A CA 1
ATOM 687 C C . LYS A 1 100 ? -7.341 -9.774 5.493 1.00 94.38 100 LYS A C 1
ATOM 689 O O . LYS A 1 100 ? -7.585 -10.082 4.331 1.00 94.38 100 LYS A O 1
ATOM 694 N N . ARG A 1 101 ? -7.755 -8.626 6.037 1.00 93.62 101 ARG A N 1
ATOM 695 C CA . ARG A 1 101 ? -8.564 -7.646 5.290 1.00 93.62 101 ARG A CA 1
ATOM 696 C C . ARG A 1 101 ? -7.820 -7.111 4.068 1.00 93.62 101 ARG A C 1
ATOM 698 O O . ARG A 1 101 ? -8.410 -7.021 2.998 1.00 93.62 101 ARG A O 1
ATOM 705 N N . VAL A 1 102 ? -6.526 -6.810 4.202 1.00 93.94 102 VAL A N 1
ATOM 706 C CA . VAL A 1 102 ? -5.679 -6.401 3.070 1.00 93.94 102 VAL A CA 1
ATOM 707 C C . VAL A 1 102 ? -5.550 -7.517 2.036 1.00 93.94 102 VAL A C 1
ATOM 709 O O . VAL A 1 102 ? -5.675 -7.248 0.844 1.00 93.94 102 VAL A O 1
ATOM 712 N N . GLN A 1 103 ? -5.337 -8.766 2.460 1.00 92.25 103 GLN A N 1
ATOM 713 C CA . GLN A 1 103 ? -5.268 -9.906 1.541 1.00 92.25 103 GLN A CA 1
ATOM 714 C C . GLN A 1 103 ? -6.584 -10.117 0.787 1.00 92.25 103 GLN A C 1
ATOM 716 O O . GLN A 1 103 ? -6.567 -10.399 -0.409 1.00 92.25 103 GLN A O 1
ATOM 721 N N . ASP A 1 104 ? -7.723 -9.990 1.463 1.00 93.44 104 ASP A N 1
ATOM 722 C CA . ASP A 1 104 ? -9.033 -10.144 0.835 1.00 93.44 104 ASP A CA 1
ATOM 723 C C . ASP A 1 104 ? -9.324 -8.996 -0.133 1.00 93.44 104 ASP A C 1
ATOM 725 O O . ASP A 1 104 ? -9.705 -9.258 -1.274 1.00 93.44 104 ASP A O 1
ATOM 729 N N . ALA A 1 105 ? -9.013 -7.753 0.247 1.00 92.44 105 ALA A N 1
ATOM 730 C CA . ALA A 1 105 ? -9.073 -6.614 -0.665 1.00 92.44 105 ALA A CA 1
ATOM 731 C C . ALA A 1 105 ? -8.182 -6.830 -1.898 1.00 92.44 105 ALA A C 1
ATOM 733 O O . ALA A 1 105 ? -8.618 -6.589 -3.020 1.00 92.44 105 ALA A O 1
ATOM 734 N N . ALA A 1 106 ? -6.966 -7.361 -1.721 1.00 90.00 106 ALA A N 1
ATOM 735 C CA . ALA A 1 106 ? -6.059 -7.660 -2.826 1.00 90.00 106 ALA A CA 1
ATOM 736 C C . ALA A 1 106 ? -6.614 -8.724 -3.791 1.00 90.00 106 ALA A C 1
ATOM 738 O O . ALA A 1 106 ? -6.423 -8.601 -4.997 1.00 90.00 106 ALA A O 1
ATOM 739 N N . LYS A 1 107 ? -7.334 -9.741 -3.295 1.00 89.62 107 LYS A N 1
ATOM 740 C CA . LYS A 1 107 ? -8.009 -10.752 -4.140 1.00 89.62 107 LYS A CA 1
ATOM 741 C C . LYS A 1 107 ? -9.192 -10.179 -4.919 1.00 89.62 107 LYS A C 1
ATOM 743 O O . LYS A 1 107 ? -9.558 -10.724 -5.955 1.00 89.62 107 LYS A O 1
ATOM 748 N N . GLN A 1 108 ? -9.818 -9.130 -4.391 1.00 87.31 108 GLN A N 1
ATOM 749 C CA . GLN A 1 108 ? -10.943 -8.442 -5.023 1.00 87.31 108 GLN A CA 1
ATOM 750 C C . GLN A 1 108 ? -10.499 -7.403 -6.053 1.00 87.31 108 GLN A C 1
ATOM 752 O O . GLN A 1 108 ? -11.334 -6.929 -6.827 1.00 87.31 108 GLN A O 1
ATOM 757 N N . LEU A 1 109 ? -9.208 -7.052 -6.085 1.00 82.38 109 LEU A N 1
ATOM 758 C CA . LEU A 1 109 ? -8.678 -6.193 -7.132 1.00 82.38 109 LEU A CA 1
ATOM 759 C C . LEU A 1 109 ? -8.894 -6.876 -8.486 1.00 82.38 109 LEU A C 1
ATOM 761 O O . LEU A 1 109 ? -8.570 -8.058 -8.637 1.00 82.38 109 LEU A O 1
ATOM 765 N N . PRO A 1 110 ? -9.430 -6.156 -9.486 1.00 73.88 110 PRO A N 1
ATOM 766 C CA . PRO A 1 110 ? -9.506 -6.696 -10.829 1.00 73.88 110 PRO A CA 1
ATOM 767 C C . PRO A 1 110 ? -8.093 -7.080 -11.273 1.00 73.88 110 PRO A C 1
ATOM 769 O O . PRO A 1 110 ? -7.141 -6.326 -11.055 1.00 73.88 110 PRO A O 1
ATOM 772 N N . ALA A 1 111 ? -7.960 -8.259 -11.883 1.00 61.16 111 ALA A N 1
ATOM 773 C CA . ALA A 1 111 ? -6.729 -8.684 -12.534 1.00 61.16 111 ALA A CA 1
ATOM 774 C C . ALA A 1 111 ? -6.484 -7.778 -13.752 1.00 61.16 111 ALA A C 1
ATOM 776 O O . ALA A 1 111 ? -6.863 -8.110 -14.871 1.00 61.16 111 ALA A O 1
ATOM 777 N N . GLY A 1 112 ? -5.957 -6.582 -13.496 1.00 48.59 112 GLY A N 1
ATOM 778 C CA . GLY A 1 112 ? -5.457 -5.655 -14.505 1.00 48.59 112 GLY A CA 1
ATOM 779 C C . GLY A 1 112 ? -4.045 -6.013 -14.917 1.00 48.59 112 GLY A C 1
ATOM 780 O O . GLY A 1 112 ? -3.232 -6.331 -14.011 1.00 48.59 112 GLY A O 1
#

Secondary structure (DSSP, 8-state):
------------------------------HHHHHTT--HHHHHHHHHHHHHHHHHHH-SSS-HHHHHHHHHHHHHHTT--HHHHHHHHHHHHH-HHHHHHHHHHHHHS---